Protein AF-A0A9Q3V3G9-F1 (afdb_monomer)

Mean predicted aligned error: 12.33 Å

pLDDT: mean 73.52, std 14.53, range [41.31, 93.81]

Secondary structure (DSSP, 8-state):
-HHHHHHHHHHHHHHHHT------------SSEEEEEEEEE-TTS-EEEEEEEE------S-S----SPEEEEEEE-TTS-EEEEEEE--SS-PPP--PPP-------

Structure (mmCIF, N/CA/C/O backbone):
data_AF-A0A9Q3V3G9-F1
#
_entry.id   AF-A0A9Q3V3G9-F1
#
loop_
_atom_site.group_PDB
_atom_site.id
_atom_site.type_symbol
_atom_site.label_atom_id
_atom_site.label_alt_id
_atom_site.label_comp_id
_atom_site.label_asym_id
_atom_site.label_entity_id
_atom_site.label_seq_id
_atom_site.pdbx_PDB_ins_code
_atom_site.Cartn_x
_atom_site.Cartn_y
_atom_site.Cartn_z
_atom_site.occupancy
_atom_site.B_iso_or_equiv
_atom_site.auth_seq_id
_atom_site.auth_comp_id
_atom_site.auth_asym_id
_atom_site.auth_atom_id
_atom_site.pdbx_PDB_model_num
ATOM 1 N N . MET A 1 1 ? -13.776 23.826 40.734 1.00 63.59 1 MET A N 1
ATOM 2 C CA . MET A 1 1 ? -13.068 22.525 40.763 1.00 63.59 1 MET A CA 1
ATOM 3 C C . MET A 1 1 ? -13.971 21.382 40.284 1.00 63.59 1 MET A C 1
ATOM 5 O O . MET A 1 1 ? -13.804 20.967 39.152 1.00 63.59 1 MET A O 1
ATOM 9 N N . LYS A 1 2 ? -14.994 20.935 41.037 1.00 64.56 2 LYS A N 1
ATOM 10 C CA . LYS A 1 2 ? -15.861 19.784 40.656 1.00 64.56 2 LYS A CA 1
ATOM 11 C C . LYS A 1 2 ? -16.587 19.910 39.300 1.00 64.56 2 LYS A C 1
ATOM 13 O O . LYS A 1 2 ? -16.695 18.929 38.577 1.00 64.56 2 LYS A O 1
ATOM 18 N N . LYS A 1 3 ? -17.029 21.119 38.929 1.00 67.19 3 LYS A N 1
ATOM 19 C CA . LYS A 1 3 ? -17.715 21.384 37.647 1.00 67.19 3 LYS A CA 1
ATOM 20 C C . LYS A 1 3 ? -16.805 21.217 36.417 1.00 67.19 3 LYS A C 1
ATOM 22 O O . LYS A 1 3 ? -17.290 20.794 35.380 1.00 67.19 3 LYS A O 1
ATOM 27 N N . LEU A 1 4 ? -15.501 21.485 36.564 1.00 77.38 4 LEU A N 1
ATOM 28 C CA . LEU A 1 4 ? -14.502 21.324 35.496 1.00 77.38 4 LEU A CA 1
ATOM 29 C C . LEU A 1 4 ? -14.172 19.847 35.239 1.00 77.38 4 LEU A C 1
ATOM 31 O O . LEU A 1 4 ? -13.998 19.440 34.095 1.00 77.38 4 LEU A O 1
ATOM 35 N N . TYR A 1 5 ? -14.141 19.030 36.296 1.00 81.81 5 TYR A N 1
ATOM 36 C CA . TYR A 1 5 ? -13.957 17.583 36.162 1.00 81.81 5 TYR A CA 1
ATOM 37 C C . TYR A 1 5 ? -15.148 16.926 35.462 1.00 81.81 5 TYR A C 1
ATOM 39 O O . TYR A 1 5 ? -14.951 16.098 34.583 1.00 81.81 5 TYR A O 1
ATOM 47 N N . MET A 1 6 ? -16.374 17.349 35.786 1.00 80.25 6 MET A N 1
ATOM 48 C CA . MET A 1 6 ? -17.586 16.880 35.105 1.00 80.25 6 MET A CA 1
ATOM 49 C C . MET A 1 6 ? -17.591 17.238 33.613 1.00 80.25 6 MET A C 1
ATOM 51 O O . MET A 1 6 ? -17.857 16.373 32.786 1.00 80.25 6 MET A O 1
ATOM 55 N N . SER A 1 7 ? -17.234 18.474 33.247 1.00 81.94 7 SER A N 1
ATOM 56 C CA . SER A 1 7 ? -17.150 18.864 31.833 1.00 81.94 7 SER A CA 1
ATOM 57 C C . SER A 1 7 ? -16.060 18.105 31.074 1.00 81.94 7 SER A C 1
ATOM 59 O O . SER A 1 7 ? -16.293 17.680 29.949 1.00 81.94 7 SER A O 1
ATOM 61 N N . ALA A 1 8 ? -14.896 17.878 31.692 1.00 83.69 8 ALA A N 1
ATOM 62 C CA . ALA A 1 8 ? -13.833 17.078 31.085 1.00 83.69 8 ALA A CA 1
ATOM 63 C C . ALA A 1 8 ? -14.264 15.614 30.887 1.00 83.69 8 ALA A C 1
ATOM 65 O O . ALA A 1 8 ? -13.983 15.020 29.850 1.00 83.69 8 ALA A O 1
ATOM 66 N N . PHE A 1 9 ? -15.007 15.053 31.843 1.00 84.81 9 PHE A N 1
ATOM 67 C CA . PHE A 1 9 ? -15.532 13.692 31.757 1.00 84.81 9 PHE A CA 1
ATOM 68 C C . PHE A 1 9 ? -16.563 13.540 30.628 1.00 84.81 9 PHE A C 1
ATOM 70 O O . PHE A 1 9 ? -16.534 12.563 29.881 1.00 84.81 9 PHE A O 1
ATOM 77 N N . ILE A 1 10 ? -17.435 14.536 30.447 1.00 85.06 10 ILE A N 1
ATOM 78 C CA . ILE A 1 10 ? -18.403 14.572 29.339 1.00 85.06 10 ILE A CA 1
ATOM 79 C C . ILE A 1 10 ? -17.678 14.678 27.988 1.00 85.06 10 ILE A C 1
ATOM 81 O O . ILE A 1 10 ? -17.988 13.932 27.065 1.00 85.06 10 ILE A O 1
ATOM 85 N N . ILE A 1 11 ? -16.660 15.536 27.872 1.00 84.88 11 ILE A N 1
ATOM 86 C CA . ILE A 1 11 ? -15.876 15.661 26.632 1.00 84.88 11 ILE A CA 1
ATOM 87 C C . ILE A 1 11 ? -15.167 14.338 26.300 1.00 84.88 11 ILE A C 1
ATOM 89 O O . ILE A 1 11 ? -15.298 13.846 25.182 1.00 84.88 11 ILE A O 1
ATOM 93 N N . CYS A 1 12 ? -14.496 13.707 27.269 1.00 78.94 12 CYS A N 1
ATOM 94 C CA . CYS A 1 12 ? -13.819 12.426 27.047 1.00 78.94 12 CYS A CA 1
ATOM 95 C C . CYS A 1 12 ? -14.783 11.305 26.641 1.00 78.94 12 CYS A C 1
ATOM 97 O O . CYS A 1 12 ? -14.484 10.542 25.729 1.00 78.94 12 CYS A O 1
ATOM 99 N N . THR A 1 13 ? -15.946 11.205 27.285 1.00 80.62 13 THR A N 1
ATOM 100 C CA . THR A 1 13 ? -16.927 10.155 26.958 1.00 80.62 13 THR A CA 1
ATOM 101 C C . THR A 1 13 ? -17.526 10.346 25.568 1.00 80.62 13 THR A C 1
ATOM 103 O O . THR A 1 13 ? -17.647 9.377 24.826 1.00 80.62 13 THR A O 1
ATOM 106 N N . THR A 1 14 ? -17.823 11.586 25.166 1.00 79.06 14 THR A N 1
ATOM 107 C CA . THR A 1 14 ? -18.281 11.861 23.794 1.00 79.06 14 THR A CA 1
ATOM 108 C C . THR A 1 14 ? -17.203 11.561 22.753 1.00 79.06 14 THR A C 1
ATOM 110 O O . THR A 1 14 ? -17.509 10.941 21.744 1.00 79.06 14 THR A O 1
ATOM 113 N N . ALA A 1 15 ? -15.937 11.900 23.010 1.00 76.00 15 ALA A N 1
ATOM 114 C CA . ALA A 1 15 ? -14.838 11.595 22.093 1.00 76.00 15 ALA A CA 1
ATOM 115 C C . ALA A 1 15 ? -14.666 10.085 21.851 1.00 76.00 15 ALA A C 1
ATOM 117 O O . ALA A 1 15 ? -14.415 9.673 20.724 1.00 76.00 15 ALA A O 1
ATOM 118 N N . VAL A 1 16 ? -14.846 9.262 22.889 1.00 74.06 16 VAL A N 1
ATOM 119 C CA . VAL A 1 16 ? -14.773 7.796 22.774 1.00 74.06 16 VAL A CA 1
ATOM 120 C C . VAL A 1 16 ? -15.964 7.229 21.992 1.00 74.06 16 VAL A C 1
ATOM 122 O O . VAL A 1 16 ? -15.786 6.293 21.224 1.00 74.06 16 VAL A O 1
ATOM 125 N N . LEU A 1 17 ? -17.163 7.805 22.139 1.00 71.94 17 LEU A N 1
ATOM 126 C CA . LEU A 1 17 ? -18.370 7.359 21.425 1.00 71.94 17 LEU A CA 1
ATOM 127 C C . LEU A 1 17 ? -18.395 7.746 19.938 1.00 71.94 17 LEU A C 1
ATOM 129 O O . LEU A 1 17 ? -19.112 7.119 19.165 1.00 71.94 17 LEU A O 1
ATOM 133 N N . TYR A 1 18 ? -17.638 8.771 19.543 1.00 72.62 18 TYR A N 1
ATOM 134 C CA . TYR A 1 18 ? -17.510 9.214 18.150 1.00 72.62 18 TYR A CA 1
ATOM 135 C C . TYR A 1 18 ? -16.185 8.789 17.501 1.00 72.62 18 TYR A C 1
ATOM 137 O O . TYR A 1 18 ? -15.830 9.301 16.438 1.00 72.62 18 TYR A O 1
ATOM 145 N N . ALA A 1 19 ? -15.438 7.871 18.119 1.00 76.25 19 ALA A N 1
ATOM 146 C CA . ALA A 1 19 ? -14.269 7.288 17.477 1.00 76.25 19 ALA A CA 1
ATOM 147 C C . ALA A 1 19 ? -14.711 6.418 16.289 1.00 76.25 19 ALA A C 1
ATOM 149 O O . ALA A 1 19 ? -15.678 5.666 16.378 1.00 76.25 19 ALA A O 1
ATOM 150 N N . GLN A 1 20 ? -14.015 6.543 15.161 1.00 79.56 20 GLN A N 1
ATOM 151 C CA . GLN A 1 20 ? -14.274 5.703 13.999 1.00 79.56 20 GLN A CA 1
ATOM 152 C C . GLN A 1 20 ? -13.789 4.278 14.277 1.00 79.56 20 GLN A C 1
ATOM 154 O O . GLN A 1 20 ? -12.606 4.072 14.550 1.00 79.56 20 GLN A O 1
ATOM 159 N N . ASP A 1 21 ? -14.687 3.302 14.151 1.00 82.81 21 ASP A N 1
ATOM 160 C CA . ASP A 1 21 ? -14.324 1.890 14.226 1.00 82.81 21 ASP A CA 1
ATOM 161 C C . ASP A 1 21 ? -13.527 1.490 12.978 1.00 82.81 21 ASP A C 1
ATOM 163 O O . ASP A 1 21 ? -14.038 1.455 11.853 1.00 82.81 21 ASP A O 1
ATOM 167 N N . VAL A 1 22 ? -12.242 1.194 13.174 1.00 83.94 22 VAL A N 1
ATOM 168 C CA . VAL A 1 22 ? -11.381 0.626 12.134 1.00 83.94 22 VAL A CA 1
ATOM 169 C C . VAL A 1 22 ? -11.644 -0.874 12.076 1.00 83.94 22 VAL A C 1
ATOM 171 O O . VAL A 1 22 ? -11.187 -1.630 12.928 1.00 83.94 22 VAL A O 1
ATOM 174 N N . VAL A 1 23 ? -12.393 -1.305 11.061 1.00 84.19 23 VAL A N 1
ATOM 175 C CA . VAL A 1 23 ? -12.732 -2.725 10.859 1.00 84.19 23 VAL A CA 1
ATOM 176 C C . VAL A 1 23 ? -11.507 -3.540 10.438 1.00 84.19 23 VAL A C 1
ATOM 178 O O . VAL A 1 23 ? -11.406 -4.720 10.764 1.00 84.19 23 VAL A O 1
ATOM 181 N N . TRP A 1 24 ? -10.573 -2.920 9.714 1.00 84.25 24 TRP A N 1
ATOM 182 C CA . TRP A 1 24 ? -9.391 -3.594 9.196 1.00 84.25 24 TRP A CA 1
ATOM 183 C C . TRP A 1 24 ? -8.259 -2.617 8.876 1.00 84.25 24 TRP A C 1
ATOM 185 O O . TRP A 1 24 ? -8.497 -1.520 8.367 1.00 84.25 24 TRP A O 1
ATOM 195 N N . GLN A 1 25 ? -7.026 -3.049 9.138 1.00 84.31 25 GLN A N 1
ATOM 196 C CA . GLN A 1 25 ? -5.802 -2.358 8.749 1.00 84.31 25 GLN A CA 1
ATOM 197 C C . GLN A 1 25 ? -4.702 -3.387 8.477 1.00 84.31 25 GLN A C 1
ATOM 199 O O . GLN A 1 25 ? -4.485 -4.297 9.278 1.00 84.31 25 GLN A O 1
ATOM 204 N N . LYS A 1 26 ? -3.964 -3.201 7.380 1.00 82.19 26 LYS A N 1
ATOM 205 C CA . LYS A 1 26 ? -2.756 -3.965 7.076 1.00 82.19 26 LYS A CA 1
ATOM 206 C C . LYS A 1 26 ? -1.627 -3.044 6.652 1.00 82.19 26 LYS A C 1
ATOM 208 O O . LYS A 1 26 ? -1.774 -2.256 5.721 1.00 82.19 26 LYS A O 1
ATOM 213 N N . ASP A 1 27 ? -0.483 -3.220 7.299 1.00 83.69 27 ASP A N 1
ATOM 214 C CA . ASP A 1 27 ? 0.742 -2.531 6.926 1.00 83.69 27 ASP A CA 1
ATOM 215 C C . ASP A 1 27 ? 1.477 -3.338 5.850 1.00 83.69 27 ASP A C 1
ATOM 217 O O . ASP A 1 27 ? 1.787 -4.520 6.034 1.00 83.69 27 ASP A O 1
ATOM 221 N N . ILE A 1 28 ? 1.780 -2.692 4.725 1.00 77.19 28 ILE A N 1
ATOM 222 C CA . ILE A 1 28 ? 2.634 -3.254 3.676 1.00 77.19 28 ILE A CA 1
ATOM 223 C C . ILE A 1 28 ? 4.038 -2.708 3.901 1.00 77.19 28 ILE A C 1
ATOM 225 O O . ILE A 1 28 ? 4.270 -1.501 3.840 1.00 77.19 28 ILE A O 1
ATOM 229 N N . LYS A 1 29 ? 4.976 -3.602 4.219 1.00 77.31 29 LYS A N 1
ATOM 230 C CA . LYS A 1 29 ? 6.364 -3.215 4.473 1.00 77.31 29 LYS A CA 1
ATOM 231 C C . LYS A 1 29 ? 7.068 -2.915 3.160 1.00 77.31 29 LYS A C 1
ATOM 233 O O . LYS A 1 29 ? 6.956 -3.685 2.214 1.00 77.31 29 LYS A O 1
ATOM 238 N N . SER A 1 30 ? 7.865 -1.855 3.161 1.00 70.06 30 SER A N 1
ATOM 239 C CA . SER A 1 30 ? 8.732 -1.509 2.045 1.00 70.06 30 SER A CA 1
ATOM 240 C C . SER A 1 30 ? 10.110 -1.075 2.521 1.00 70.06 30 SER A C 1
ATOM 242 O O . SER A 1 30 ? 10.272 -0.550 3.623 1.00 70.06 30 SER A O 1
ATOM 244 N N . SER A 1 31 ? 11.116 -1.326 1.685 1.00 68.88 31 SER A N 1
ATOM 245 C CA . SER A 1 31 ? 12.490 -0.859 1.887 1.00 68.88 31 SER A CA 1
ATOM 246 C C . SER A 1 31 ? 12.732 0.559 1.363 1.00 68.88 31 SER A C 1
ATOM 248 O O . SER A 1 31 ? 13.831 1.091 1.523 1.00 68.88 31 SER A O 1
ATOM 250 N N . THR A 1 32 ? 11.741 1.148 0.696 1.00 68.00 32 THR A N 1
ATOM 251 C CA . THR A 1 32 ? 11.830 2.435 0.001 1.00 68.00 32 THR A CA 1
ATOM 252 C C . THR A 1 32 ? 10.815 3.435 0.537 1.00 68.00 32 THR A C 1
ATOM 254 O O . THR A 1 32 ? 10.001 3.123 1.407 1.00 68.00 32 THR A O 1
ATOM 257 N N . GLN A 1 33 ? 10.899 4.678 0.057 1.00 70.75 33 GLN A N 1
ATOM 258 C CA . GLN A 1 33 ? 9.857 5.654 0.336 1.00 70.75 33 GLN A CA 1
ATOM 259 C C . GLN A 1 33 ? 8.676 5.380 -0.590 1.00 70.75 33 GLN A C 1
ATOM 261 O O . GLN A 1 33 ? 8.742 5.694 -1.779 1.00 70.75 33 GLN A O 1
ATOM 266 N N . ASP A 1 34 ? 7.618 4.808 -0.026 1.00 70.88 34 ASP A N 1
ATOM 267 C CA . ASP A 1 34 ? 6.438 4.394 -0.775 1.00 70.88 34 ASP A CA 1
ATOM 268 C C . ASP A 1 34 ? 5.285 5.376 -0.586 1.00 70.88 34 ASP A C 1
ATOM 270 O O . ASP A 1 34 ? 4.983 5.841 0.515 1.00 70.88 34 ASP A O 1
ATOM 274 N N . PHE A 1 35 ? 4.618 5.659 -1.693 1.00 77.50 35 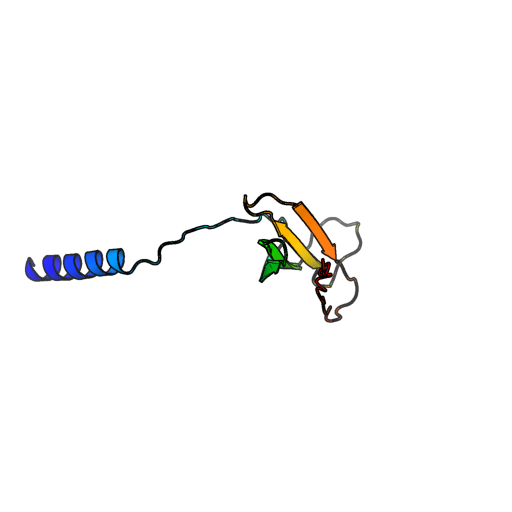PHE A N 1
ATOM 275 C CA . PHE A 1 35 ? 3.419 6.461 -1.791 1.00 77.50 35 PHE A CA 1
ATOM 276 C C . PHE A 1 35 ? 2.288 5.549 -2.244 1.00 77.50 35 PHE A C 1
ATOM 278 O O . PHE A 1 35 ? 2.229 5.118 -3.397 1.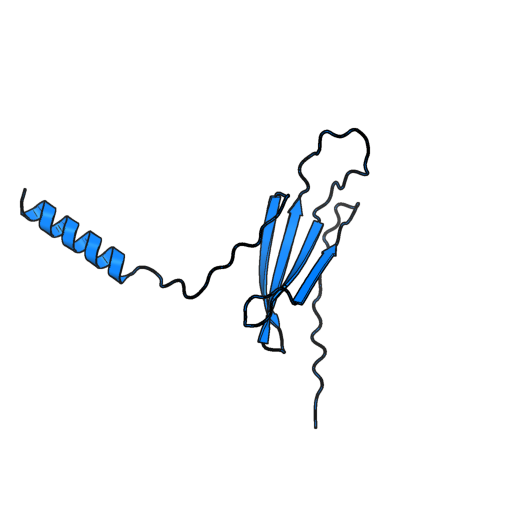00 77.50 35 PHE A O 1
ATOM 285 N N . LEU A 1 36 ? 1.366 5.256 -1.330 1.00 79.06 36 LEU A N 1
ATOM 286 C CA . LEU A 1 36 ? 0.125 4.586 -1.684 1.00 79.06 36 LEU A CA 1
ATOM 287 C C . LEU A 1 36 ? -0.701 5.519 -2.577 1.00 79.06 36 LEU A C 1
ATOM 289 O O . LEU A 1 36 ? -1.008 6.643 -2.184 1.00 79.06 36 LEU A O 1
ATOM 293 N N . SER A 1 37 ? -1.075 5.051 -3.765 1.00 79.62 37 SER A N 1
ATOM 294 C CA . SER A 1 37 ? -1.874 5.842 -4.703 1.00 79.62 37 SER A CA 1
ATOM 295 C C . SER A 1 37 ? -3.353 5.483 -4.641 1.00 79.62 37 SER A C 1
ATOM 297 O O . SER A 1 37 ? -4.193 6.374 -4.727 1.00 79.62 37 SER A O 1
ATOM 299 N N . GLN A 1 38 ? -3.686 4.192 -4.555 1.00 84.50 38 GLN A N 1
ATOM 300 C CA . GLN A 1 38 ? -5.073 3.733 -4.623 1.00 84.50 38 GLN A CA 1
ATOM 301 C C . GLN A 1 38 ? -5.225 2.308 -4.086 1.00 84.50 38 GLN A C 1
ATOM 303 O O . GLN A 1 38 ? -4.331 1.476 -4.239 1.00 84.50 38 GLN A O 1
ATOM 308 N N . VAL A 1 39 ? -6.400 2.027 -3.526 1.00 88.19 39 VAL A N 1
ATOM 309 C CA . VAL A 1 39 ? -6.899 0.675 -3.259 1.00 88.19 39 VAL A CA 1
ATOM 310 C C . VAL A 1 39 ? -8.234 0.528 -3.987 1.00 88.19 39 VAL A C 1
ATOM 312 O O . VAL A 1 39 ? -9.082 1.418 -3.919 1.00 88.19 39 VAL A O 1
ATOM 315 N N . THR A 1 40 ? -8.422 -0.562 -4.725 1.00 90.50 40 THR A N 1
ATOM 316 C CA . THR A 1 40 ? -9.663 -0.849 -5.454 1.00 90.50 40 THR A CA 1
ATOM 317 C C . THR A 1 40 ? -10.016 -2.325 -5.351 1.00 90.50 40 THR A C 1
ATOM 319 O O . THR A 1 40 ? -9.132 -3.167 -5.211 1.00 90.50 40 THR A O 1
ATOM 322 N N . THR A 1 41 ? -11.303 -2.653 -5.406 1.00 89.75 41 THR A N 1
ATOM 323 C CA . THR A 1 41 ? -11.753 -4.042 -5.463 1.00 89.75 41 THR A CA 1
ATOM 324 C C . THR A 1 41 ? -11.767 -4.536 -6.905 1.00 89.75 41 THR A C 1
ATOM 326 O O . THR A 1 41 ? -12.102 -3.808 -7.842 1.00 89.75 41 THR A O 1
ATOM 329 N N . THR A 1 42 ? -11.383 -5.791 -7.098 1.00 87.94 42 THR A N 1
ATOM 330 C CA . THR A 1 42 ? -11.404 -6.457 -8.401 1.00 87.94 42 THR A CA 1
ATOM 331 C C . THR A 1 42 ? -12.704 -7.243 -8.593 1.00 87.94 42 THR A C 1
ATOM 333 O O . THR A 1 42 ? -13.448 -7.486 -7.644 1.00 87.94 42 THR A O 1
ATOM 336 N N . ILE A 1 43 ? -12.997 -7.666 -9.829 1.00 88.81 43 ILE A N 1
ATOM 337 C CA . ILE A 1 43 ? -14.246 -8.386 -10.161 1.00 88.81 43 ILE A CA 1
ATOM 338 C C . ILE A 1 43 ? -14.416 -9.714 -9.407 1.00 88.81 43 ILE A C 1
ATOM 340 O O . ILE A 1 43 ? -15.529 -10.153 -9.150 1.00 88.81 43 ILE A O 1
ATOM 344 N N . ASP A 1 44 ? -13.306 -10.337 -9.025 1.00 90.94 44 ASP A N 1
ATOM 345 C CA . ASP A 1 44 ? -13.251 -11.533 -8.190 1.00 90.94 44 ASP A CA 1
ATOM 346 C C . ASP A 1 44 ? -13.259 -11.215 -6.684 1.00 90.94 44 ASP A C 1
ATOM 348 O O . ASP A 1 44 ? -12.893 -12.060 -5.877 1.00 90.94 44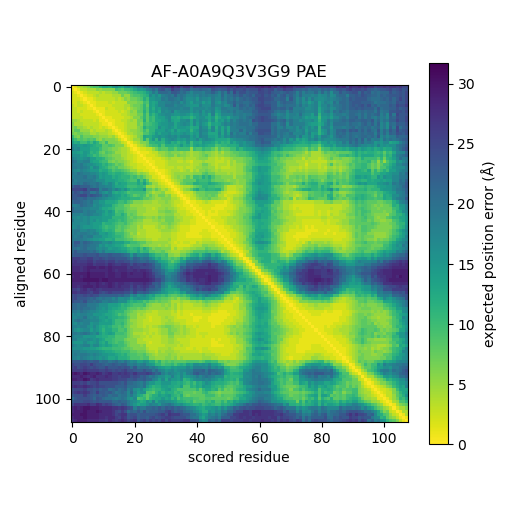 ASP A O 1
ATOM 352 N N . GLN A 1 45 ? -13.699 -10.007 -6.310 1.00 91.19 45 GLN A N 1
ATOM 353 C CA . GLN A 1 45 ? -13.879 -9.536 -4.932 1.00 91.19 45 GLN A CA 1
ATOM 354 C C . GLN A 1 45 ? -12.592 -9.536 -4.096 1.00 91.19 45 GLN A C 1
ATOM 356 O O . GLN A 1 45 ? -12.635 -9.666 -2.875 1.00 91.19 45 GLN A O 1
ATOM 361 N N . GLN A 1 46 ? -11.451 -9.380 -4.763 1.00 93.19 46 GLN A N 1
ATOM 362 C CA . GLN A 1 46 ? -10.135 -9.248 -4.147 1.00 93.19 46 GLN A CA 1
ATOM 363 C C . GLN A 1 46 ? -9.719 -7.771 -4.099 1.00 93.19 46 GLN A C 1
ATOM 365 O O . GLN A 1 46 ? -10.406 -6.907 -4.651 1.00 93.19 46 GLN A O 1
ATOM 370 N N . TYR A 1 47 ? -8.588 -7.469 -3.467 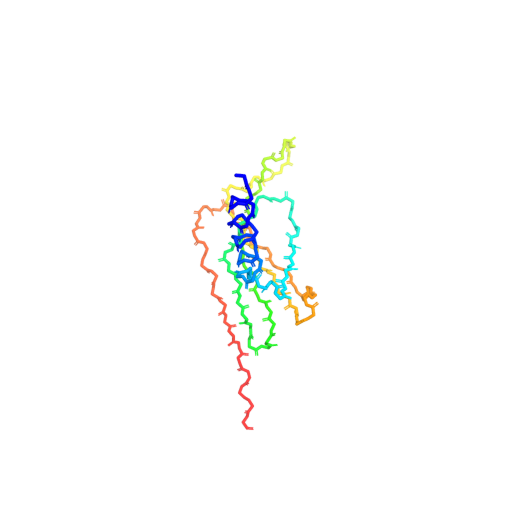1.00 90.00 47 TYR A N 1
ATOM 371 C CA . TYR A 1 47 ? -8.065 -6.108 -3.371 1.00 90.00 47 TYR A CA 1
ATOM 372 C C . TYR A 1 47 ? -6.891 -5.915 -4.318 1.00 90.00 47 TYR A C 1
ATOM 374 O O . TYR A 1 47 ? -5.985 -6.741 -4.383 1.00 90.00 47 TYR A O 1
ATOM 382 N N . LEU A 1 48 ? -6.886 -4.798 -5.034 1.00 90.50 48 LEU A N 1
ATOM 383 C CA . LEU A 1 48 ? -5.758 -4.333 -5.819 1.00 90.50 48 LEU A CA 1
ATOM 384 C C . LEU A 1 48 ? -5.275 -3.009 -5.246 1.00 90.50 48 LEU A C 1
ATOM 386 O O . LEU A 1 48 ? -6.012 -2.025 -5.175 1.00 90.50 48 LEU A O 1
ATOM 390 N N . ILE A 1 49 ? -4.016 -3.011 -4.846 1.00 89.88 49 ILE A N 1
ATOM 391 C CA . ILE A 1 49 ? -3.328 -1.903 -4.212 1.00 89.88 49 ILE A CA 1
ATOM 392 C C . ILE A 1 49 ? -2.291 -1.401 -5.203 1.00 89.88 49 ILE A C 1
ATOM 394 O O . ILE A 1 49 ? -1.522 -2.183 -5.760 1.00 89.88 49 ILE A O 1
ATOM 398 N N . THR A 1 50 ? -2.285 -0.097 -5.444 1.00 87.56 50 THR A N 1
ATOM 399 C CA . THR A 1 50 ? -1.328 0.545 -6.343 1.00 87.56 50 THR A CA 1
ATOM 400 C C . THR A 1 50 ? -0.606 1.660 -5.612 1.00 87.56 50 THR A C 1
ATOM 402 O O . THR A 1 50 ? -1.237 2.451 -4.904 1.00 87.56 50 THR A O 1
ATOM 405 N N . GLY A 1 51 ? 0.695 1.764 -5.825 1.00 82.56 51 GLY A N 1
ATOM 406 C CA . GLY A 1 51 ? 1.516 2.832 -5.281 1.00 82.56 51 GLY A CA 1
ATOM 407 C C . GLY A 1 51 ? 2.724 3.106 -6.156 1.00 82.56 51 GLY A C 1
ATOM 408 O O . GLY A 1 51 ? 2.951 2.431 -7.162 1.00 82.56 51 GLY A O 1
ATOM 409 N N . SER A 1 52 ? 3.492 4.110 -5.767 1.00 79.00 52 SER A N 1
ATOM 410 C CA . SER A 1 52 ? 4.810 4.354 -6.324 1.00 79.00 52 SER A CA 1
ATOM 411 C C . SER A 1 52 ? 5.852 4.392 -5.223 1.00 79.00 52 SER A C 1
ATOM 413 O O . SER A 1 52 ? 5.567 4.806 -4.105 1.00 79.00 52 SER A O 1
ATOM 415 N N . SER A 1 53 ? 7.065 3.966 -5.527 1.00 76.12 53 SER A N 1
ATOM 416 C CA . SER A 1 53 ? 8.192 4.036 -4.621 1.00 76.12 53 SER A CA 1
ATOM 417 C C . SER A 1 53 ? 9.324 4.841 -5.232 1.00 76.12 53 SER A C 1
ATOM 419 O O . SER A 1 53 ? 9.516 4.900 -6.449 1.00 76.12 53 SER A O 1
ATOM 421 N N . ILE A 1 54 ? 10.0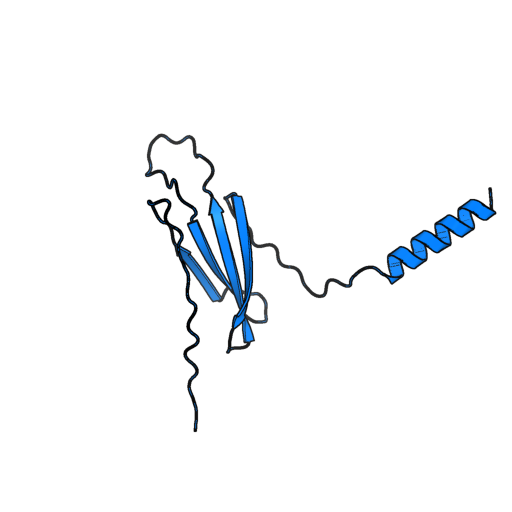64 5.517 -4.361 1.00 71.38 54 ILE A N 1
ATOM 422 C CA . ILE A 1 54 ? 11.311 6.181 -4.715 1.00 71.38 54 ILE A CA 1
ATOM 423 C C . ILE A 1 54 ? 12.425 5.429 -3.999 1.00 71.38 54 ILE A C 1
ATOM 425 O O . ILE A 1 54 ? 12.464 5.375 -2.764 1.00 71.38 54 ILE A O 1
ATOM 429 N N . GLN A 1 55 ? 13.358 4.866 -4.768 1.00 67.56 55 GLN A N 1
ATOM 430 C CA . GLN A 1 55 ? 14.582 4.331 -4.187 1.00 67.56 55 GLN A CA 1
ATOM 431 C C . GLN A 1 55 ? 15.426 5.473 -3.619 1.00 67.56 55 GLN A C 1
ATOM 433 O O . GLN A 1 55 ? 15.900 6.354 -4.337 1.00 67.56 55 GLN A O 1
ATOM 438 N N . SER A 1 56 ? 15.635 5.448 -2.305 1.00 55.88 56 SER A N 1
ATOM 439 C CA . SER A 1 56 ? 16.589 6.329 -1.649 1.00 55.88 56 SER A CA 1
ATOM 440 C C . SER A 1 56 ? 18.015 5.865 -1.959 1.00 55.88 56 SER A C 1
ATOM 442 O O . SER A 1 56 ? 18.328 4.675 -2.003 1.00 55.88 56 SER A O 1
ATOM 444 N N . LYS A 1 57 ? 18.888 6.838 -2.228 1.00 57.25 57 LYS A N 1
ATOM 445 C CA . LYS A 1 57 ? 20.281 6.666 -2.657 1.00 57.25 57 LYS A CA 1
ATOM 446 C C . LYS A 1 57 ? 21.029 5.646 -1.786 1.00 57.25 57 LYS A C 1
ATOM 448 O O . LYS A 1 57 ? 21.451 5.970 -0.677 1.00 57.25 57 LYS A O 1
ATOM 453 N N . LYS A 1 58 ? 21.275 4.442 -2.306 1.00 51.81 58 LYS A N 1
ATOM 454 C CA . LYS A 1 58 ? 22.245 3.524 -1.701 1.00 51.81 58 LYS A CA 1
ATOM 455 C C . LYS A 1 58 ? 23.642 4.009 -2.087 1.00 51.81 58 LYS A C 1
ATOM 457 O O . LYS A 1 58 ? 23.964 4.104 -3.268 1.00 51.81 58 LYS A O 1
ATOM 462 N N . ILE A 1 59 ? 24.460 4.372 -1.099 1.00 51.78 59 ILE A N 1
ATOM 463 C CA . ILE A 1 59 ? 25.865 4.780 -1.274 1.00 51.78 59 ILE A CA 1
ATOM 464 C C . ILE A 1 59 ? 26.700 3.523 -1.566 1.00 51.78 59 ILE A C 1
ATOM 466 O O . ILE A 1 59 ? 27.532 3.103 -0.769 1.00 51.78 59 ILE A O 1
ATOM 470 N N . THR A 1 60 ? 26.423 2.852 -2.676 1.00 49.34 60 THR A N 1
ATOM 471 C CA . THR A 1 60 ? 27.220 1.723 -3.155 1.00 49.34 60 THR A CA 1
ATOM 472 C C . THR A 1 60 ? 27.512 1.965 -4.621 1.00 49.34 60 THR A C 1
ATOM 474 O O . THR A 1 60 ? 26.593 2.121 -5.419 1.00 49.34 60 THR A O 1
ATOM 477 N N . SER A 1 61 ? 28.803 2.056 -4.926 1.00 51.84 61 SER A N 1
ATOM 478 C CA . SER A 1 61 ? 29.400 2.635 -6.133 1.00 51.84 61 SER A CA 1
ATOM 479 C C . SER A 1 61 ? 29.097 1.924 -7.451 1.00 51.84 61 SER A C 1
ATOM 481 O O . SER A 1 61 ? 29.535 2.395 -8.489 1.00 51.84 61 SER A O 1
ATOM 483 N N . ASP A 1 62 ? 28.319 0.851 -7.428 1.00 53.12 62 ASP A N 1
ATOM 484 C CA . ASP A 1 62 ? 27.922 0.104 -8.608 1.00 53.12 62 ASP A CA 1
ATOM 485 C C . ASP A 1 62 ? 26.441 -0.220 -8.474 1.00 53.12 62 ASP A C 1
ATOM 487 O O . ASP A 1 62 ? 26.061 -1.012 -7.614 1.00 53.12 62 ASP A O 1
ATOM 491 N N . ASN A 1 63 ? 25.598 0.448 -9.260 1.00 44.75 63 ASN A N 1
ATOM 492 C CA . ASN A 1 63 ? 24.445 -0.124 -9.959 1.00 44.75 63 ASN A CA 1
ATOM 493 C C . ASN A 1 63 ? 23.542 0.991 -10.490 1.00 44.75 63 ASN A C 1
ATOM 495 O O . ASN A 1 63 ? 23.372 2.039 -9.872 1.00 44.75 63 ASN A O 1
ATOM 499 N N . LYS A 1 64 ? 22.994 0.739 -11.681 1.00 51.16 64 LYS A N 1
ATOM 500 C CA . LYS A 1 64 ? 22.131 1.632 -12.458 1.00 51.16 64 LYS A CA 1
ATOM 501 C C . LYS A 1 64 ? 21.097 2.323 -11.570 1.00 51.16 64 LYS A C 1
ATOM 503 O O . LYS A 1 64 ? 20.156 1.705 -11.085 1.00 51.16 64 LYS A O 1
ATOM 508 N N . GLN A 1 65 ? 21.317 3.619 -11.402 1.00 55.59 65 GLN A N 1
ATOM 509 C CA . GLN A 1 65 ? 20.421 4.566 -10.768 1.00 55.59 65 GLN A CA 1
ATOM 510 C C . GLN A 1 65 ? 19.055 4.522 -11.449 1.00 55.59 65 GLN A C 1
ATOM 512 O O . GLN A 1 65 ? 18.963 4.656 -12.670 1.00 55.59 65 GLN A O 1
ATOM 517 N N . ASN A 1 66 ? 18.002 4.378 -10.654 1.00 54.25 66 ASN A N 1
ATOM 518 C CA . ASN A 1 66 ? 16.657 4.638 -11.121 1.00 54.25 66 ASN A CA 1
ATOM 519 C C . ASN A 1 66 ? 16.281 6.055 -10.689 1.00 54.25 66 ASN A C 1
ATOM 521 O O . ASN A 1 66 ? 16.101 6.328 -9.507 1.00 54.25 66 ASN A O 1
ATOM 525 N N . ASN A 1 67 ? 16.276 6.983 -11.644 1.00 57.03 67 ASN A N 1
ATOM 526 C CA . ASN A 1 67 ? 15.921 8.386 -11.408 1.00 57.03 67 ASN A CA 1
ATOM 527 C C . ASN A 1 67 ? 14.403 8.632 -11.433 1.00 57.03 67 ASN A C 1
ATOM 529 O O . ASN A 1 67 ? 13.966 9.765 -11.233 1.00 57.03 67 ASN A O 1
ATOM 533 N N . GLY A 1 68 ? 13.611 7.596 -11.715 1.00 60.22 68 GLY A N 1
ATOM 534 C CA . GLY A 1 68 ? 12.158 7.652 -11.822 1.00 60.22 68 GLY A CA 1
ATOM 535 C C . GLY A 1 68 ? 11.430 7.076 -10.608 1.00 60.22 68 GLY A C 1
ATOM 536 O O . GLY A 1 68 ? 12.036 6.500 -9.708 1.00 60.22 68 GLY A O 1
ATOM 537 N N . TYR A 1 69 ? 10.107 7.238 -10.614 1.00 68.19 69 TYR A N 1
ATOM 538 C CA . TYR A 1 69 ? 9.204 6.527 -9.715 1.00 68.19 69 TYR A CA 1
ATOM 539 C C . TYR A 1 69 ? 9.073 5.073 -10.173 1.00 68.19 69 TYR A C 1
ATOM 541 O O . TYR A 1 69 ? 8.773 4.824 -11.344 1.00 68.19 69 TYR A O 1
ATOM 549 N N . ASP A 1 70 ? 9.239 4.137 -9.247 1.00 74.50 70 ASP A N 1
ATOM 550 C CA . ASP A 1 70 ? 8.891 2.738 -9.461 1.00 74.50 70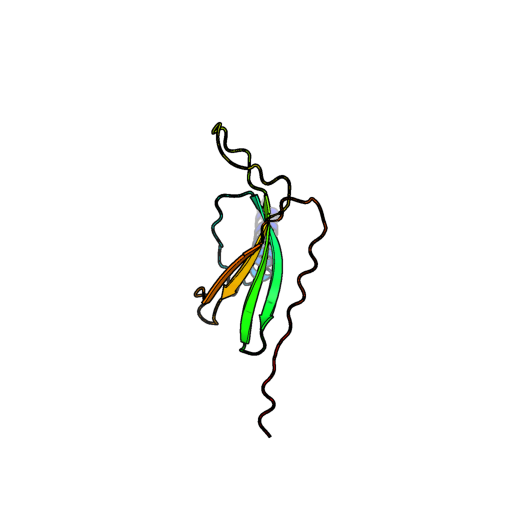 ASP A CA 1
ATOM 551 C C . ASP A 1 70 ? 7.415 2.556 -9.132 1.00 74.50 70 ASP A C 1
ATOM 553 O O . ASP A 1 70 ? 6.952 3.019 -8.099 1.00 74.50 70 ASP A O 1
ATOM 557 N N . PHE A 1 71 ? 6.640 1.938 -10.017 1.00 78.62 71 PHE A N 1
ATOM 558 C CA . PHE A 1 71 ? 5.231 1.654 -9.762 1.00 78.62 71 PHE A CA 1
ATOM 559 C C . PHE A 1 71 ? 5.080 0.253 -9.206 1.00 78.62 71 PHE A C 1
ATOM 561 O O . PHE A 1 71 ? 5.619 -0.707 -9.755 1.00 78.62 71 PHE A O 1
ATOM 568 N N . HIS A 1 72 ? 4.284 0.139 -8.157 1.00 81.19 72 HIS A N 1
ATOM 569 C CA . HIS A 1 72 ? 4.080 -1.094 -7.431 1.00 81.19 72 HIS A CA 1
ATOM 570 C C . HIS A 1 72 ? 2.593 -1.456 -7.426 1.00 81.19 72 HIS A C 1
ATOM 572 O O . HIS A 1 72 ? 1.735 -0.621 -7.126 1.00 81.19 72 HIS A O 1
ATOM 578 N N . LEU A 1 73 ? 2.283 -2.695 -7.805 1.00 87.94 73 LEU A N 1
ATOM 579 C CA . LEU A 1 73 ? 0.940 -3.258 -7.796 1.00 87.94 73 LEU A CA 1
ATOM 580 C C . LEU A 1 73 ? 0.939 -4.529 -6.957 1.00 87.94 73 LEU A C 1
ATOM 582 O O . LEU A 1 73 ? 1.632 -5.486 -7.294 1.00 87.94 73 LEU A O 1
ATOM 586 N N . VAL A 1 74 ? 0.096 -4.557 -5.933 1.00 89.56 74 VAL A N 1
ATOM 587 C CA . VAL A 1 74 ? -0.089 -5.708 -5.048 1.00 89.56 74 VAL A CA 1
ATOM 588 C C . VAL A 1 74 ? -1.540 -6.147 -5.134 1.00 89.56 74 VAL A C 1
ATOM 590 O O . VAL A 1 74 ? -2.448 -5.334 -4.945 1.00 89.56 74 VAL A O 1
ATOM 593 N N . LYS A 1 75 ? -1.777 -7.430 -5.405 1.00 91.50 75 LYS A N 1
ATOM 594 C CA . LYS A 1 75 ? -3.109 -8.024 -5.284 1.00 91.50 75 LYS A CA 1
ATOM 595 C C . LYS A 1 75 ? -3.184 -8.862 -4.014 1.00 91.50 75 LYS A C 1
ATOM 597 O O . LYS A 1 75 ? -2.377 -9.772 -3.843 1.00 91.50 75 LYS A O 1
ATOM 602 N N . LEU A 1 76 ? -4.171 -8.585 -3.169 1.00 92.25 76 LEU A N 1
ATOM 603 C CA . LEU A 1 76 ? -4.471 -9.361 -1.966 1.00 92.25 76 LEU A CA 1
ATOM 604 C C . LEU A 1 76 ? -5.790 -10.115 -2.137 1.00 92.25 76 LEU A C 1
ATOM 606 O O . LEU A 1 76 ? -6.733 -9.566 -2.708 1.00 92.25 76 LEU A O 1
ATOM 610 N N . ASN A 1 77 ? -5.874 -11.336 -1.615 1.00 92.56 77 ASN A N 1
ATOM 611 C CA . ASN A 1 77 ? -7.132 -12.070 -1.524 1.00 92.56 77 ASN A CA 1
ATOM 612 C C . ASN A 1 77 ? -8.025 -11.511 -0.399 1.00 92.56 77 ASN A C 1
ATOM 614 O O . ASN A 1 77 ? -7.687 -10.534 0.269 1.00 92.56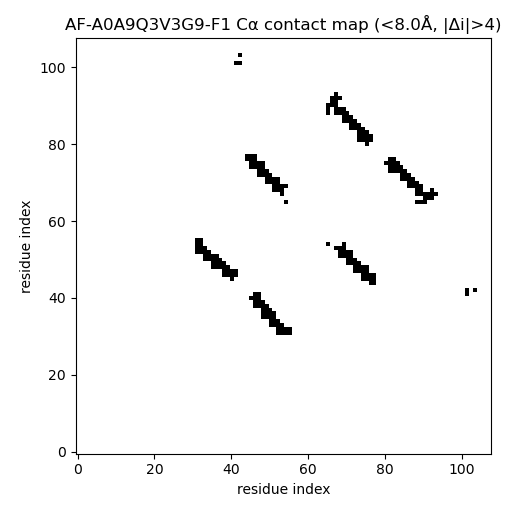 77 ASN A O 1
ATOM 618 N N . GLN A 1 78 ? -9.193 -12.121 -0.195 1.00 90.94 78 GLN A N 1
ATOM 619 C CA . GLN A 1 78 ? -10.141 -11.702 0.846 1.00 90.94 78 GLN A CA 1
ATOM 620 C C . GLN A 1 78 ? -9.665 -12.003 2.275 1.00 90.94 78 GLN A C 1
ATOM 622 O O . GLN A 1 78 ? -10.242 -11.492 3.228 1.00 90.94 78 GLN A O 1
ATOM 627 N N . GLN A 1 79 ? -8.641 -12.843 2.416 1.00 91.75 79 GLN A N 1
ATOM 628 C CA . GLN A 1 79 ? -7.959 -13.176 3.665 1.00 91.75 79 GLN A CA 1
ATOM 629 C C . GLN A 1 79 ? -6.706 -12.305 3.861 1.00 91.75 79 GLN A C 1
ATOM 631 O O . GLN A 1 79 ? -5.867 -12.595 4.711 1.00 91.75 79 GLN A O 1
ATOM 636 N N . ASP A 1 80 ? -6.572 -11.250 3.052 1.00 88.56 80 ASP A N 1
ATOM 637 C CA . ASP A 1 80 ? -5.457 -10.310 3.016 1.00 88.56 80 ASP A CA 1
ATOM 638 C C . ASP A 1 80 ? -4.121 -10.918 2.599 1.00 88.56 80 ASP A C 1
ATOM 640 O O . ASP A 1 80 ? -3.090 -10.256 2.689 1.00 88.56 80 ASP A O 1
ATOM 644 N N . GLU A 1 81 ? -4.082 -12.158 2.136 1.00 91.25 81 GLU A N 1
ATOM 645 C CA . GLU A 1 81 ? -2.853 -12.801 1.688 1.00 91.25 81 GLU A CA 1
ATOM 646 C C . GLU A 1 81 ? -2.481 -12.296 0.296 1.00 91.25 81 GLU A C 1
ATOM 648 O O . GLU A 1 81 ? -3.338 -12.075 -0.563 1.00 91.25 81 GLU A O 1
ATOM 653 N N . GLU A 1 82 ? -1.187 -12.104 0.065 1.00 92.38 82 GLU A N 1
ATOM 654 C CA . GLU A 1 82 ? -0.695 -11.686 -1.240 1.00 92.38 82 GLU A CA 1
ATOM 655 C C . GLU A 1 82 ? -0.912 -12.794 -2.272 1.00 92.38 82 GLU A C 1
ATOM 657 O O . GLU A 1 82 ? -0.468 -13.927 -2.100 1.00 92.38 82 GLU A O 1
ATOM 662 N N . VAL A 1 83 ? -1.588 -12.447 -3.366 1.00 93.81 83 VAL A N 1
ATOM 663 C CA . VAL A 1 83 ? -1.766 -13.333 -4.521 1.00 93.81 83 VAL A CA 1
ATOM 664 C C . VAL A 1 83 ? -0.656 -13.116 -5.535 1.00 93.81 83 VAL A C 1
ATOM 666 O O . VAL A 1 83 ? -0.147 -14.078 -6.108 1.00 93.81 83 VAL A O 1
ATOM 669 N N . TRP A 1 84 ? -0.312 -11.855 -5.797 1.00 92.56 84 TRP A N 1
ATOM 670 C CA . TRP A 1 84 ? 0.843 -11.495 -6.609 1.00 92.56 84 TRP A CA 1
ATOM 671 C C . TRP A 1 84 ? 1.272 -10.049 -6.380 1.00 92.56 84 TRP A C 1
ATOM 673 O O . TRP A 1 84 ? 0.461 -9.176 -6.056 1.00 92.56 84 TRP A O 1
ATOM 683 N N . GLU A 1 85 ? 2.538 -9.807 -6.700 1.00 88.31 85 GLU A N 1
ATOM 684 C CA . GLU A 1 85 ? 3.188 -8.506 -6.710 1.00 88.31 85 GLU A CA 1
ATOM 685 C C . GLU A 1 85 ? 3.773 -8.203 -8.101 1.00 88.31 85 GLU A C 1
ATOM 687 O O . GLU A 1 85 ? 4.321 -9.086 -8.772 1.00 88.31 85 GLU A O 1
ATOM 692 N N . LYS A 1 86 ? 3.648 -6.956 -8.572 1.00 85.12 86 LYS A N 1
ATOM 693 C CA . LYS A 1 86 ? 4.302 -6.473 -9.796 1.00 85.12 86 LYS A CA 1
ATOM 694 C C . LYS A 1 86 ? 4.945 -5.114 -9.585 1.00 85.12 86 LYS A C 1
ATOM 696 O O . LYS A 1 86 ? 4.268 -4.147 -9.249 1.00 85.12 86 LYS A O 1
ATOM 701 N N . ASN A 1 87 ? 6.229 -5.049 -9.916 1.00 80.75 87 ASN A N 1
ATOM 702 C CA . ASN A 1 87 ? 7.025 -3.832 -9.903 1.00 80.75 87 ASN A CA 1
ATOM 703 C C . ASN A 1 87 ? 7.349 -3.397 -11.331 1.00 80.75 87 ASN A C 1
ATOM 705 O O . ASN A 1 87 ? 7.824 -4.191 -12.146 1.00 80.75 87 ASN A O 1
ATOM 709 N N . PHE A 1 88 ? 7.094 -2.128 -11.630 1.00 76.94 88 PHE A N 1
ATOM 710 C CA . PHE A 1 88 ? 7.385 -1.501 -12.910 1.00 76.94 88 PHE A CA 1
ATOM 711 C C . PHE A 1 88 ? 8.348 -0.347 -12.677 1.00 76.94 88 PHE A C 1
ATOM 713 O O . PHE A 1 88 ? 7.956 0.714 -12.197 1.00 76.94 88 PHE A O 1
ATOM 720 N N . SER A 1 89 ? 9.606 -0.567 -13.037 1.00 73.50 89 SER A N 1
ATOM 721 C CA . SER A 1 89 ? 10.662 0.427 -12.935 1.00 73.50 89 SER A CA 1
ATOM 722 C C . SER A 1 89 ? 10.989 1.029 -14.294 1.00 73.50 89 SER A C 1
ATOM 724 O O . SER A 1 89 ? 11.116 0.329 -15.302 1.00 73.50 89 SER A O 1
ATOM 726 N N . GLY A 1 90 ? 11.103 2.355 -14.335 1.00 61.44 90 GLY A N 1
ATOM 727 C CA . GLY A 1 90 ? 11.323 3.111 -15.560 1.00 61.44 90 GLY A CA 1
ATOM 728 C C . GLY A 1 90 ? 12.502 4.064 -15.439 1.00 61.44 90 GLY A C 1
ATOM 729 O O . GLY A 1 90 ? 12.469 4.979 -14.627 1.00 61.44 90 GLY A O 1
ATOM 730 N N . GLN A 1 91 ? 13.500 3.932 -16.319 1.00 56.84 91 GLN A N 1
ATOM 731 C CA . GLN A 1 91 ? 14.658 4.845 -16.344 1.00 56.84 91 GLN A CA 1
ATOM 732 C C . GLN A 1 91 ? 14.310 6.272 -16.810 1.00 56.84 91 GLN A C 1
ATOM 734 O O . GLN A 1 91 ? 15.103 7.189 -16.617 1.00 56.84 91 GLN A O 1
ATOM 739 N N . ASN A 1 92 ? 13.145 6.468 -17.436 1.00 55.94 92 ASN A N 1
ATOM 740 C CA . ASN A 1 92 ? 12.684 7.765 -17.929 1.00 55.94 92 ASN A CA 1
ATOM 741 C C . ASN A 1 92 ? 11.624 8.366 -17.002 1.00 55.94 92 ASN A C 1
ATOM 743 O O . ASN A 1 92 ? 10.668 7.685 -16.635 1.00 55.94 92 ASN A O 1
ATOM 747 N N . HIS A 1 93 ? 11.746 9.669 -16.734 1.00 54.59 93 HIS A N 1
ATOM 748 C CA . HIS A 1 93 ? 10.826 10.504 -15.943 1.00 54.59 93 HIS A CA 1
ATOM 749 C C . HIS A 1 93 ? 9.430 10.708 -16.583 1.00 54.59 93 HIS A C 1
ATOM 751 O O . HIS A 1 93 ? 8.781 11.728 -16.361 1.00 54.59 93 HIS A O 1
ATOM 757 N N . GLY A 1 94 ? 8.974 9.787 -17.433 1.00 52.16 94 GLY A N 1
ATOM 758 C CA . GLY A 1 94 ? 7.650 9.849 -18.042 1.00 52.16 94 GLY A CA 1
ATOM 759 C C . GLY A 1 94 ? 6.556 9.460 -17.048 1.00 52.16 94 GLY A C 1
ATOM 760 O O . GLY A 1 94 ? 6.758 8.600 -16.193 1.00 52.16 94 GLY A O 1
ATOM 761 N N . PHE A 1 95 ? 5.378 10.068 -17.178 1.00 54.19 95 PHE A N 1
ATOM 762 C CA . PHE A 1 95 ? 4.185 9.610 -16.470 1.00 54.19 95 PHE A CA 1
ATOM 763 C C . PHE A 1 95 ? 3.747 8.256 -17.040 1.00 54.19 95 PHE A C 1
ATOM 765 O O . PHE A 1 95 ? 3.415 8.154 -18.222 1.00 54.19 95 PHE A O 1
ATOM 772 N N . TYR A 1 96 ? 3.737 7.216 -16.207 1.00 57.12 96 TYR A N 1
ATOM 773 C CA . TYR A 1 96 ? 3.164 5.924 -16.573 1.00 57.12 96 TYR A CA 1
ATOM 774 C C . TYR A 1 96 ? 1.667 5.942 -16.270 1.00 57.12 96 TYR A C 1
ATOM 776 O O . TYR A 1 96 ? 1.250 6.183 -15.140 1.00 57.12 96 TYR A O 1
ATOM 784 N N . PHE A 1 97 ? 0.852 5.666 -17.285 1.00 54.28 97 PHE A N 1
ATOM 785 C CA . PHE A 1 97 ? -0.571 5.403 -17.102 1.00 54.28 97 PHE A CA 1
ATOM 786 C C . PHE A 1 97 ? -0.778 3.895 -17.040 1.00 54.28 97 PHE A C 1
ATOM 788 O O . PHE A 1 97 ? -0.648 3.199 -18.047 1.00 54.28 97 PHE A O 1
ATOM 795 N N . ILE A 1 98 ? -1.122 3.382 -15.863 1.00 58.38 98 ILE A N 1
ATOM 796 C CA . ILE A 1 98 ? -1.529 1.987 -15.716 1.00 58.38 98 ILE A CA 1
ATOM 797 C C . ILE A 1 98 ? -3.035 1.912 -15.973 1.00 58.38 98 ILE A C 1
ATOM 799 O O . ILE A 1 98 ? -3.835 2.457 -15.217 1.00 58.38 98 ILE A O 1
ATOM 803 N N . ARG A 1 99 ? -3.432 1.236 -17.058 1.00 58.62 99 ARG A N 1
ATOM 804 C CA . ARG A 1 99 ? -4.830 0.843 -17.282 1.00 58.62 99 ARG A CA 1
ATOM 805 C C . ARG A 1 99 ? -5.027 -0.602 -16.857 1.00 58.62 99 ARG A C 1
ATOM 807 O O . ARG A 1 99 ? -4.408 -1.509 -17.408 1.00 58.62 99 ARG A O 1
ATOM 814 N N . ILE A 1 100 ? -5.924 -0.802 -15.901 1.00 61.38 100 ILE A N 1
ATOM 815 C CA . ILE A 1 100 ? -6.345 -2.122 -15.440 1.00 61.38 100 ILE A CA 1
ATOM 816 C C . ILE A 1 100 ? -7.576 -2.520 -16.259 1.00 61.38 100 ILE A C 1
ATOM 818 O O . ILE A 1 100 ? -8.596 -1.836 -16.218 1.00 61.38 100 ILE A O 1
ATOM 822 N N . TYR A 1 101 ? -7.476 -3.609 -17.022 1.00 61.84 101 TYR A N 1
ATOM 823 C CA . TYR A 1 101 ? -8.599 -4.171 -17.773 1.00 61.84 101 TYR A CA 1
ATOM 824 C C . TYR A 1 101 ? -9.127 -5.411 -17.053 1.00 61.84 101 TYR A C 1
ATOM 826 O O . TYR A 1 101 ? -8.394 -6.381 -16.858 1.00 61.84 101 TYR A O 1
ATOM 834 N N . TYR A 1 102 ? -10.410 -5.404 -16.696 1.00 59.31 102 TYR A N 1
ATOM 835 C CA . TYR A 1 102 ? -11.090 -6.582 -16.166 1.00 59.31 102 TYR A CA 1
ATOM 836 C C . TYR A 1 102 ? -11.628 -7.414 -17.329 1.00 59.31 102 TYR A C 1
ATOM 838 O O . TYR A 1 102 ? -12.545 -6.995 -18.033 1.00 59.31 102 TYR A O 1
ATOM 846 N N . ARG A 1 103 ? -11.061 -8.604 -17.555 1.00 56.75 103 ARG A N 1
ATOM 847 C CA . ARG A 1 103 ? -11.625 -9.566 -18.508 1.00 56.75 103 ARG A CA 1
ATOM 848 C C . ARG A 1 103 ? -12.723 -10.363 -17.804 1.00 56.75 103 ARG A C 1
ATOM 850 O O . ARG A 1 103 ? -12.448 -11.408 -17.226 1.00 56.75 103 ARG A O 1
ATOM 857 N N . GLY A 1 104 ? -13.953 -9.857 -17.835 1.00 47.88 104 GLY A N 1
ATOM 858 C CA . GLY A 1 104 ? -15.124 -10.623 -17.408 1.00 47.88 104 GLY A CA 1
ATOM 859 C C . GLY A 1 104 ? -15.376 -11.782 -18.375 1.00 47.88 104 GLY A C 1
ATOM 860 O O . GLY A 1 104 ? -15.492 -11.565 -19.581 1.00 47.88 104 GLY A O 1
ATOM 861 N N . ARG A 1 105 ? -15.439 -13.018 -17.868 1.00 48.97 105 ARG A N 1
ATOM 862 C CA . ARG A 1 105 ? -16.090 -14.116 -18.593 1.00 48.97 105 ARG A CA 1
ATOM 863 C C . ARG A 1 105 ? -17.592 -13.868 -18.482 1.00 48.97 105 ARG A C 1
ATOM 865 O O . ARG A 1 105 ? -18.120 -13.860 -17.378 1.00 48.97 105 ARG A O 1
ATOM 872 N N . ILE A 1 106 ? -18.248 -13.624 -19.610 1.00 41.31 106 ILE A N 1
ATOM 873 C CA . ILE A 1 106 ? -19.704 -13.718 -19.699 1.00 41.31 106 ILE A CA 1
ATOM 874 C C . ILE A 1 106 ? -19.986 -15.215 -19.809 1.00 41.31 106 ILE A C 1
ATOM 876 O O . ILE A 1 106 ? -19.681 -15.813 -20.840 1.00 41.31 106 ILE A O 1
ATOM 880 N N . GLU A 1 107 ? -20.463 -15.830 -18.733 1.00 43.84 107 GLU A N 1
ATOM 881 C CA . GLU A 1 107 ? -21.137 -17.124 -18.843 1.00 43.84 107 GLU A CA 1
ATOM 882 C C . GLU A 1 107 ? -22.608 -16.828 -19.164 1.00 43.84 107 GLU A C 1
ATOM 884 O O . GLU A 1 107 ? -23.224 -15.979 -18.518 1.00 43.84 107 GLU A O 1
ATOM 889 N N . ILE A 1 108 ? -23.086 -17.425 -20.261 1.00 50.22 108 ILE A N 1
ATOM 890 C CA . ILE A 1 108 ? -24.436 -17.278 -20.829 1.00 50.22 108 ILE A CA 1
ATOM 891 C C . ILE A 1 108 ? -25.358 -18.337 -20.238 1.00 50.22 108 ILE A C 1
ATOM 893 O O . ILE A 1 108 ? -24.875 -19.483 -20.092 1.00 50.22 108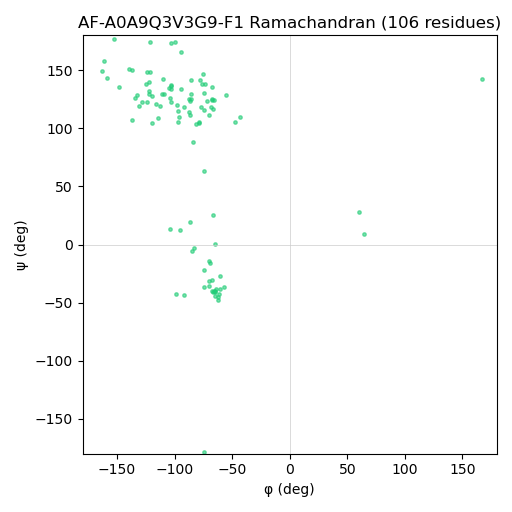 ILE A O 1
#

Radius of gyration: 22.2 Å; Cα contacts (8 Å, |Δi|>4): 123; chains: 1; bounding box: 54×40×62 Å

Sequence (108 aa):
MKKLYMSAFIICTTAVLYAQDVVWQKDIKSSTQDFLSQVTTTIDQQYLITGSSIQSKKITSDNKQNNGYDFHLVKLNQQDEEVWEKNFSGQNHGFYFIRIYYRGRIEI

Solvent-accessible surface area (backbone atoms only — not comparable to full-atom values): 7087 Å² total; per-residue (Å²): 112,73,69,57,55,52,52,51,50,52,51,53,54,51,55,63,73,67,54,81,83,76,89,75,86,82,87,82,88,70,99,47,57,69,43,84,72,48,77,46,77,45,97,86,66,25,40,40,36,36,28,36,31,38,75,69,88,70,97,54,101,76,72,89,76,61,82,23,65,28,36,39,38,40,32,25,42,84,84,67,45,78,74,48,78,48,78,48,75,38,78,57,86,66,89,82,82,85,82,87,80,83,84,76,80,83,84,131

Foldseek 3Di:
DVVVVVVVVVVVVVVVVPDDDDPDDDDDDDPFAKAWDDWDAAPLRWIKTKIWTDHDDDPDPDDDDQPEIKIKIFIAGPVRHTPDIDIHGDSDNDDDDDDDDHDDDPDD

Nearest PDB structures (foldseek):
  6kyl-assembly2_D  TM=5.370E-01  e=5.243E+0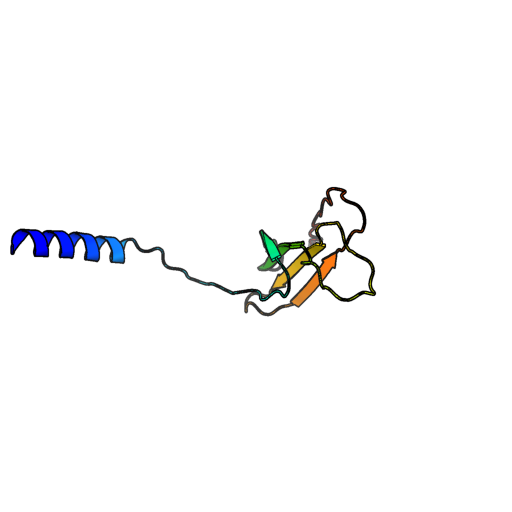0  Saccharomyces cerevisiae S288C
  8a22-assembly1_Bp  TM=2.347E-01  e=2.355E+00  Polytomella magna
  4ffu-assembly1_D  TM=3.279E-01  e=5.878E+00  Sinorhizobium meliloti 1021

Organism: NCBI:txid2898076